Protein AF-A0A5J9UHU0-F1 (afdb_monomer_lite)

Structure (mmCIF, N/CA/C/O backbone):
data_AF-A0A5J9UHU0-F1
#
_entry.id   AF-A0A5J9UHU0-F1
#
loop_
_atom_site.group_PDB
_atom_site.id
_atom_site.type_symbol
_atom_site.label_atom_id
_atom_site.label_alt_id
_atom_site.label_comp_id
_atom_site.label_asym_id
_atom_site.label_entity_id
_atom_site.label_seq_id
_atom_site.pdbx_PDB_ins_code
_atom_site.Cartn_x
_atom_site.Cartn_y
_atom_site.Cartn_z
_atom_site.occupancy
_atom_site.B_iso_or_equiv
_atom_site.auth_seq_id
_atom_site.auth_comp_id
_atom_site.auth_asym_id
_atom_site.auth_atom_id
_atom_site.pdbx_PDB_model_num
ATOM 1 N N . MET A 1 1 ? -34.936 -6.649 10.199 1.00 36.16 1 MET A N 1
ATOM 2 C CA . MET A 1 1 ? -35.258 -6.139 8.852 1.00 36.16 1 MET A CA 1
ATOM 3 C C . MET A 1 1 ? -34.000 -5.442 8.374 1.00 36.16 1 MET A C 1
ATOM 5 O O . MET A 1 1 ? -33.622 -4.446 8.981 1.00 36.16 1 MET A O 1
ATOM 9 N N . ASP A 1 2 ? -33.275 -6.060 7.442 1.00 46.66 2 ASP A N 1
ATOM 10 C CA . ASP A 1 2 ? -31.990 -5.545 6.959 1.00 46.66 2 ASP A CA 1
ATOM 11 C C . ASP A 1 2 ? -32.223 -4.300 6.104 1.00 46.66 2 ASP A C 1
ATOM 13 O O . ASP A 1 2 ? -33.108 -4.286 5.248 1.00 46.66 2 ASP A O 1
ATOM 17 N N . VAL A 1 3 ? -31.454 -3.244 6.364 1.00 47.78 3 VAL A N 1
ATOM 18 C CA . VAL A 1 3 ? -31.516 -1.994 5.601 1.00 47.78 3 VAL A CA 1
ATOM 19 C C . VAL A 1 3 ? -30.226 -1.886 4.799 1.00 47.78 3 VAL A C 1
ATOM 21 O O . VAL A 1 3 ? -29.141 -1.933 5.379 1.00 47.78 3 VAL A O 1
ATOM 24 N N . ALA A 1 4 ? -30.348 -1.775 3.478 1.00 44.06 4 ALA A N 1
ATOM 25 C CA . ALA A 1 4 ? -29.234 -1.498 2.578 1.00 44.06 4 ALA A CA 1
ATOM 26 C C . ALA A 1 4 ? -29.151 0.015 2.329 1.00 44.06 4 ALA A C 1
ATOM 28 O O . ALA A 1 4 ? -30.171 0.639 2.026 1.00 44.06 4 ALA A O 1
ATOM 29 N N . ASP A 1 5 ? -27.965 0.608 2.469 1.00 47.25 5 ASP A N 1
ATOM 30 C CA . ASP A 1 5 ? -27.728 1.996 2.063 1.00 47.25 5 ASP A CA 1
ATOM 31 C C . ASP A 1 5 ? -27.323 2.111 0.580 1.00 47.25 5 ASP A C 1
ATOM 33 O O . ASP A 1 5 ? -26.996 1.125 -0.085 1.00 47.25 5 ASP A O 1
ATOM 37 N N . ALA A 1 6 ? -27.340 3.341 0.053 1.00 34.88 6 ALA A N 1
ATOM 38 C CA . ALA A 1 6 ? -27.000 3.648 -1.340 1.00 34.88 6 ALA A CA 1
ATOM 39 C C . ALA A 1 6 ? -25.533 3.338 -1.719 1.00 34.88 6 ALA A C 1
ATOM 41 O O . ALA A 1 6 ? -25.185 3.401 -2.895 1.00 34.88 6 ALA A O 1
ATOM 42 N N . ALA A 1 7 ? -24.684 2.995 -0.747 1.00 38.84 7 ALA A N 1
ATOM 43 C CA . ALA A 1 7 ? -23.297 2.587 -0.933 1.00 38.84 7 ALA A CA 1
ATOM 44 C C . ALA A 1 7 ? -23.096 1.059 -0.796 1.00 38.84 7 ALA A C 1
ATOM 46 O O . ALA A 1 7 ? -21.956 0.595 -0.815 1.00 38.84 7 ALA A O 1
ATOM 47 N N . GLY A 1 8 ? -24.176 0.271 -0.689 1.00 33.47 8 GLY A N 1
ATOM 48 C CA . GLY A 1 8 ? -24.116 -1.194 -0.623 1.00 33.47 8 GLY A CA 1
ATOM 49 C C . GLY A 1 8 ? -23.779 -1.745 0.764 1.00 33.47 8 GLY A C 1
ATOM 50 O O . GLY A 1 8 ? -23.355 -2.893 0.893 1.00 33.47 8 GLY A O 1
ATOM 51 N N . TRP A 1 9 ? -23.947 -0.961 1.828 1.00 39.03 9 TRP A N 1
ATOM 52 C CA . TRP A 1 9 ? -23.742 -1.449 3.190 1.00 39.03 9 TRP A CA 1
ATOM 53 C C . TRP A 1 9 ? -25.057 -1.975 3.758 1.00 39.03 9 TRP A C 1
ATOM 55 O O . TRP A 1 9 ? -26.045 -1.247 3.829 1.00 39.03 9 TRP A O 1
ATOM 65 N N . ALA A 1 10 ? -25.063 -3.236 4.195 1.00 43.66 10 ALA A N 1
ATOM 66 C CA . ALA A 1 10 ? -26.172 -3.811 4.950 1.00 43.66 10 ALA A CA 1
ATOM 67 C C . ALA A 1 10 ? -25.794 -3.914 6.428 1.00 43.66 10 ALA A C 1
ATOM 69 O O . ALA A 1 10 ? -24.726 -4.434 6.763 1.00 43.66 10 ALA A O 1
ATOM 70 N N . TYR A 1 11 ? -26.681 -3.454 7.307 1.00 48.47 11 TYR A N 1
ATOM 71 C CA . TYR A 1 11 ? -26.534 -3.601 8.752 1.00 48.47 11 TYR A CA 1
ATOM 72 C C . TYR A 1 11 ? -27.828 -4.127 9.380 1.00 48.47 11 TYR A C 1
ATOM 74 O O . TYR A 1 11 ? -28.934 -3.727 9.015 1.00 48.47 11 TYR A O 1
ATOM 82 N N . ASN A 1 12 ? -27.681 -5.018 10.365 1.00 46.38 12 ASN A N 1
ATOM 83 C CA . ASN A 1 12 ? -28.803 -5.530 11.144 1.00 46.38 12 ASN A CA 1
ATOM 84 C C . ASN A 1 12 ? -29.107 -4.570 12.308 1.00 46.38 12 ASN A C 1
ATOM 86 O O . ASN A 1 12 ? -28.296 -4.400 13.218 1.00 46.38 12 ASN A O 1
ATOM 90 N N . THR A 1 13 ? -30.292 -3.962 12.287 1.00 47.19 13 THR A N 1
ATOM 91 C CA . THR A 1 13 ? -30.759 -2.975 13.275 1.00 47.19 13 THR A CA 1
ATOM 92 C C . THR A 1 13 ? -31.157 -3.568 14.630 1.00 47.19 13 THR A C 1
ATOM 94 O O . THR A 1 13 ? -31.358 -2.815 15.577 1.00 47.19 13 THR A O 1
ATOM 97 N N . THR A 1 14 ? -31.261 -4.896 14.746 1.00 42.50 14 THR A N 1
ATOM 98 C CA . THR A 1 14 ? -31.718 -5.581 15.974 1.00 42.50 14 THR A CA 1
ATOM 99 C C . THR A 1 14 ? -30.592 -6.102 16.870 1.00 42.50 14 THR A C 1
ATOM 101 O O . THR A 1 14 ? -30.856 -6.554 17.981 1.00 42.50 14 THR A O 1
ATOM 104 N N . SER A 1 15 ? -29.332 -6.007 16.434 1.00 44.00 15 SER A N 1
ATOM 105 C CA . SER A 1 15 ? -28.165 -6.384 17.239 1.00 44.00 15 SER A CA 1
ATOM 106 C C . SER A 1 15 ? -27.552 -5.150 17.923 1.00 44.00 15 SER A C 1
ATOM 108 O O . SER A 1 15 ? -27.355 -4.132 17.258 1.00 44.00 15 SER A O 1
ATOM 110 N N . PRO A 1 16 ? -27.148 -5.222 19.211 1.00 47.22 16 PRO A N 1
ATOM 111 C CA . PRO A 1 16 ? -26.381 -4.156 19.872 1.00 47.22 16 PRO A CA 1
ATOM 112 C C . PRO A 1 16 ? -24.992 -3.929 19.242 1.00 47.22 16 PRO A C 1
ATOM 114 O O . PRO A 1 16 ? -24.303 -2.969 19.579 1.00 47.22 16 PRO A O 1
ATOM 117 N N . SER A 1 17 ? -24.576 -4.807 18.326 1.00 47.94 17 SER A N 1
ATOM 118 C CA . SER A 1 17 ? -23.390 -4.660 17.485 1.00 47.94 17 SER A CA 1
ATOM 119 C C . SER A 1 17 ? -23.820 -4.505 16.029 1.00 47.94 17 SER A C 1
ATOM 121 O O . SER A 1 17 ? -24.510 -5.365 15.477 1.00 47.94 17 SER A O 1
ATOM 123 N N . LYS A 1 18 ? -23.412 -3.399 15.400 1.00 53.09 18 LYS A N 1
ATOM 124 C CA . LYS A 1 18 ? -23.646 -3.193 13.972 1.00 53.09 18 LYS A CA 1
ATOM 125 C C . LYS A 1 18 ? -22.651 -4.067 13.214 1.00 53.09 18 LYS A C 1
ATOM 127 O O . LYS A 1 18 ? -21.436 -3.898 13.331 1.00 53.09 18 LYS A O 1
ATOM 132 N N . ILE A 1 19 ? -23.178 -5.040 12.481 1.00 52.12 19 ILE A N 1
ATOM 133 C CA . ILE A 1 19 ? -22.389 -5.841 11.547 1.00 52.12 19 ILE A CA 1
ATOM 134 C C . ILE A 1 19 ? -22.236 -4.995 10.296 1.00 52.12 19 ILE A C 1
ATOM 136 O O . ILE A 1 19 ? -23.234 -4.689 9.647 1.00 52.12 19 ILE A O 1
ATOM 140 N N . PHE A 1 20 ? -21.007 -4.608 9.981 1.00 51.12 20 PHE A N 1
ATOM 141 C CA . PHE A 1 20 ? -20.708 -3.951 8.722 1.00 51.12 20 PHE A CA 1
ATOM 142 C C . PHE A 1 20 ? -20.147 -5.009 7.786 1.00 51.12 20 PHE A C 1
ATOM 144 O O . PHE A 1 20 ? -18.983 -5.405 7.867 1.00 51.12 20 PHE A O 1
ATOM 151 N N . ARG A 1 21 ? -21.021 -5.513 6.917 1.00 46.94 21 ARG A N 1
ATOM 152 C CA . ARG A 1 21 ? -20.613 -6.329 5.781 1.00 46.94 21 ARG A CA 1
ATOM 153 C C . ARG A 1 21 ? -20.534 -5.395 4.586 1.00 46.94 21 ARG A C 1
ATOM 155 O O . ARG A 1 21 ? -21.559 -4.880 4.143 1.00 46.94 21 ARG A O 1
ATOM 162 N N . TRP A 1 22 ? -19.324 -5.181 4.083 1.00 43.56 22 TRP A N 1
ATOM 163 C CA . TRP A 1 22 ? -19.144 -4.579 2.771 1.00 43.56 22 TRP A CA 1
ATOM 164 C C . TRP A 1 22 ? -19.786 -5.525 1.751 1.00 43.56 22 TRP A C 1
ATOM 166 O O . TRP A 1 22 ? -19.244 -6.594 1.475 1.00 43.56 22 TRP A O 1
ATOM 176 N N . GLN A 1 23 ? -20.975 -5.181 1.244 1.00 40.91 23 GLN A N 1
ATOM 177 C CA . GLN A 1 23 ? -21.528 -5.823 0.053 1.00 40.91 23 GLN A CA 1
ATOM 178 C C . GLN A 1 23 ? -21.043 -5.037 -1.162 1.00 40.91 23 GLN A C 1
ATOM 180 O O . GLN A 1 23 ? -21.819 -4.454 -1.915 1.00 40.91 23 GLN A O 1
ATOM 185 N N . GLY A 1 24 ? -19.724 -4.974 -1.340 1.00 39.41 24 GLY A N 1
ATOM 186 C CA . GLY A 1 24 ? -19.192 -4.613 -2.641 1.00 39.41 24 GLY A CA 1
ATOM 187 C C . GLY A 1 24 ? -19.755 -5.589 -3.652 1.00 39.41 24 GLY A C 1
ATOM 188 O O . GLY A 1 24 ? -19.708 -6.799 -3.414 1.00 39.41 24 GLY A O 1
ATOM 189 N N . GLY A 1 25 ? -20.371 -5.032 -4.699 1.00 38.12 25 GLY A N 1
ATOM 190 C CA . GLY A 1 25 ? -21.134 -5.757 -5.703 1.00 38.12 25 GLY A CA 1
ATOM 191 C C . GLY A 1 25 ? -20.456 -7.059 -6.083 1.00 38.12 25 GLY A C 1
ATOM 192 O O . GLY A 1 25 ? -19.227 -7.098 -6.155 1.00 38.12 25 GLY A O 1
ATOM 193 N N . ALA A 1 26 ? -21.286 -8.097 -6.262 1.00 34.91 26 ALA A N 1
ATOM 194 C CA . ALA A 1 26 ? -20.903 -9.420 -6.734 1.00 34.91 26 ALA A CA 1
ATOM 195 C C . ALA A 1 26 ? -19.581 -9.328 -7.482 1.00 34.91 26 ALA A C 1
ATOM 197 O O . ALA A 1 26 ? -19.533 -8.622 -8.492 1.00 34.91 26 ALA A O 1
ATOM 198 N N . ALA A 1 27 ? -18.529 -9.959 -6.942 1.00 41.88 27 ALA A N 1
ATOM 199 C CA . ALA A 1 27 ? -17.289 -10.144 -7.673 1.00 41.88 27 ALA A CA 1
ATOM 200 C C . ALA A 1 27 ? -17.712 -10.544 -9.082 1.00 41.88 27 ALA A C 1
ATOM 202 O O . ALA A 1 27 ? -18.318 -11.608 -9.254 1.00 41.88 27 ALA A O 1
ATOM 203 N N . ALA A 1 28 ? -17.553 -9.621 -10.039 1.00 36.81 28 ALA A N 1
ATOM 204 C CA . ALA A 1 28 ? -17.949 -9.883 -11.406 1.00 36.81 28 ALA A CA 1
ATOM 205 C C . ALA A 1 28 ? -17.273 -11.212 -11.746 1.00 36.81 28 ALA A C 1
ATOM 207 O O . ALA A 1 28 ? -16.095 -11.365 -11.393 1.00 36.81 28 ALA A O 1
ATOM 208 N N . PRO A 1 29 ? -18.021 -12.200 -12.278 1.00 35.81 29 PRO A N 1
ATOM 209 C CA . PRO A 1 29 ? -17.492 -13.539 -12.491 1.00 35.81 29 PRO A CA 1
ATOM 210 C C . PRO A 1 29 ? -16.150 -13.370 -13.173 1.00 35.81 29 PRO A C 1
ATOM 212 O O . PRO A 1 29 ? -16.104 -12.669 -14.182 1.00 35.81 29 PRO A O 1
ATOM 215 N N . ALA A 1 30 ? -15.096 -13.887 -12.533 1.00 38.81 30 ALA A N 1
ATOM 216 C CA . ALA A 1 30 ? -13.708 -13.627 -12.874 1.00 38.81 30 ALA A CA 1
ATOM 217 C C . ALA A 1 30 ? -13.527 -13.675 -14.395 1.00 38.81 30 ALA A C 1
ATOM 219 O O . ALA A 1 30 ? -13.399 -14.743 -14.992 1.00 38.81 30 ALA A O 1
ATOM 220 N N . GLY A 1 31 ? -13.583 -12.498 -15.018 1.00 38.19 31 GLY A N 1
ATOM 221 C CA . GLY A 1 31 ? -13.172 -12.323 -16.392 1.00 38.19 31 GLY A CA 1
ATOM 222 C C . GLY A 1 31 ? -11.672 -12.583 -16.420 1.00 38.19 31 GLY A C 1
ATOM 223 O O . GLY A 1 31 ? -10.981 -12.292 -15.434 1.00 38.19 31 GLY A O 1
ATOM 224 N N . PRO A 1 32 ? -11.145 -13.159 -17.504 1.00 36.22 32 PRO A N 1
ATOM 225 C CA . PRO A 1 32 ? -9.726 -13.417 -17.582 1.00 36.22 32 PRO A CA 1
ATOM 226 C C . PRO A 1 32 ? -9.024 -12.052 -17.533 1.00 36.22 32 PRO A C 1
ATOM 228 O O . PRO A 1 32 ? -9.251 -11.201 -18.388 1.00 36.22 32 PRO A O 1
ATOM 231 N N . HIS A 1 33 ? -8.186 -11.854 -16.514 1.00 40.28 33 HIS A N 1
ATOM 232 C CA . HIS A 1 33 ? -7.266 -10.720 -16.365 1.00 40.28 33 HIS A CA 1
ATOM 233 C C . HIS A 1 33 ? -7.864 -9.407 -15.826 1.00 40.28 33 HIS A C 1
ATOM 235 O O . HIS A 1 33 ? -7.792 -8.362 -16.470 1.00 40.28 33 HIS A O 1
ATOM 241 N N . VAL A 1 34 ? -8.321 -9.402 -14.567 1.00 39.88 34 VAL A N 1
ATOM 242 C CA . VAL A 1 34 ? -8.151 -8.182 -13.759 1.00 39.88 34 VAL A CA 1
ATOM 243 C C . VAL A 1 34 ? -6.662 -8.091 -13.445 1.00 39.88 34 VAL A C 1
ATOM 245 O O . VAL A 1 34 ? -6.143 -8.826 -12.606 1.00 39.88 34 VAL A O 1
ATOM 248 N N . ALA A 1 35 ? -5.946 -7.291 -14.234 1.00 41.81 35 ALA A N 1
ATOM 249 C CA . ALA A 1 35 ? -4.523 -7.087 -14.034 1.00 41.81 35 ALA A CA 1
ATOM 250 C C . ALA A 1 35 ? -4.297 -6.530 -12.616 1.00 41.81 35 ALA A C 1
ATOM 252 O O . ALA A 1 35 ? -5.064 -5.660 -12.186 1.00 41.81 35 ALA A O 1
ATOM 253 N N . PRO A 1 36 ? -3.267 -7.001 -11.889 1.00 48.12 36 PRO A N 1
ATOM 254 C CA . PRO A 1 36 ? -2.849 -6.358 -10.651 1.00 48.12 36 PRO A CA 1
ATOM 255 C C . PRO A 1 36 ? -2.623 -4.852 -10.884 1.00 48.12 36 PRO A C 1
ATOM 257 O O . PRO A 1 36 ? -2.483 -4.431 -12.036 1.00 48.12 36 PRO A O 1
ATOM 260 N N . PRO A 1 37 ? -2.554 -4.021 -9.830 1.00 53.84 37 PRO A N 1
ATOM 261 C CA . PRO A 1 37 ? -2.217 -2.603 -9.942 1.00 53.84 37 PRO A CA 1
ATOM 262 C C . PRO A 1 37 ? -0.754 -2.438 -10.370 1.00 53.84 37 PRO A C 1
ATOM 264 O O . PRO A 1 37 ? 0.115 -2.060 -9.595 1.00 53.84 37 PRO A O 1
ATOM 267 N N . VAL A 1 38 ? -0.461 -2.777 -11.615 1.00 61.44 38 VAL A N 1
ATOM 268 C CA . VAL A 1 38 ? 0.832 -2.633 -12.255 1.00 61.44 38 VAL A CA 1
ATOM 269 C C . VAL A 1 38 ? 0.599 -1.739 -13.443 1.00 61.44 38 VAL A C 1
ATOM 271 O O . VAL A 1 38 ? -0.092 -2.100 -14.391 1.00 61.44 38 VAL A O 1
ATOM 274 N N . VAL A 1 39 ? 1.130 -0.524 -13.345 1.00 70.88 39 VAL A N 1
ATOM 275 C CA . VAL A 1 39 ? 1.091 0.428 -14.447 1.00 70.88 39 VAL A CA 1
ATOM 276 C C . VAL A 1 39 ? 1.958 -0.167 -15.558 1.00 70.88 39 VAL A C 1
ATOM 278 O O . VAL A 1 39 ? 3.163 -0.333 -15.350 1.00 70.88 39 VAL A O 1
ATOM 281 N N . PRO A 1 40 ? 1.378 -0.552 -16.709 1.00 84.38 40 PRO A N 1
ATOM 282 C CA . PRO A 1 40 ? 2.179 -1.028 -17.818 1.00 84.38 40 PRO A CA 1
ATOM 283 C C . PRO A 1 40 ? 3.078 0.105 -18.303 1.00 84.38 40 PRO A C 1
ATOM 285 O O . PRO A 1 40 ? 2.626 1.232 -18.512 1.00 84.38 40 PRO A O 1
ATOM 288 N N . HIS A 1 41 ? 4.347 -0.209 -18.523 1.00 87.06 41 HIS A N 1
ATOM 289 C CA . HIS A 1 41 ? 5.288 0.693 -19.173 1.00 87.06 41 HIS A CA 1
ATOM 290 C C . HIS A 1 41 ? 5.509 0.251 -20.616 1.00 87.06 41 HIS A C 1
ATOM 292 O O . HIS A 1 41 ? 5.485 -0.939 -20.915 1.00 87.06 41 HIS A O 1
ATOM 298 N N . ILE A 1 42 ? 5.757 1.201 -21.516 1.00 91.88 42 ILE A N 1
ATOM 299 C CA . ILE A 1 42 ? 6.185 0.908 -22.886 1.00 91.88 42 ILE A CA 1
ATOM 300 C C . ILE A 1 42 ? 7.660 1.284 -23.002 1.00 91.88 42 ILE A C 1
ATOM 302 O O . ILE A 1 42 ? 8.044 2.406 -22.673 1.00 91.88 42 ILE A O 1
ATOM 306 N N . ALA A 1 43 ? 8.489 0.354 -23.472 1.00 94.25 43 ALA A N 1
ATOM 307 C CA . ALA A 1 43 ? 9.908 0.598 -23.691 1.00 94.25 43 ALA A CA 1
ATOM 308 C C . ALA A 1 43 ? 10.111 1.615 -24.832 1.00 94.25 43 ALA A C 1
ATOM 310 O O . ALA A 1 43 ? 9.862 1.308 -25.999 1.00 94.25 43 ALA A O 1
ATOM 311 N N . GLY A 1 44 ? 10.561 2.833 -24.509 1.00 93.62 44 GLY A N 1
ATOM 312 C CA . GLY A 1 44 ? 10.826 3.882 -25.507 1.00 93.62 44 GLY A CA 1
ATOM 313 C C . GLY A 1 44 ? 12.005 3.561 -26.435 1.00 93.62 44 GLY A C 1
ATOM 314 O O . GLY A 1 44 ? 12.022 3.966 -27.600 1.00 93.62 44 GLY A O 1
ATOM 315 N N . GLU A 1 45 ? 12.950 2.767 -25.943 1.00 95.31 45 GLU A N 1
ATOM 316 C CA . GLU A 1 45 ? 14.099 2.240 -26.670 1.00 95.31 45 GLU A CA 1
ATOM 317 C C . GLU A 1 45 ? 14.451 0.837 -26.167 1.00 95.31 45 GLU A C 1
ATOM 319 O O . GLU A 1 45 ? 13.920 0.385 -25.150 1.00 95.31 45 GLU A O 1
ATOM 324 N N . ALA A 1 46 ? 15.315 0.132 -26.899 1.00 95.69 46 ALA A N 1
ATOM 325 C CA . ALA A 1 46 ? 15.789 -1.168 -26.453 1.00 95.69 46 ALA A CA 1
ATOM 326 C C . ALA A 1 46 ? 16.780 -0.983 -25.296 1.00 95.69 46 ALA A C 1
ATOM 328 O O . ALA A 1 46 ? 17.759 -0.254 -25.440 1.00 95.69 46 ALA A O 1
ATOM 329 N N . PHE A 1 47 ? 16.550 -1.658 -24.172 1.00 95.25 47 PHE A N 1
ATOM 330 C CA . PHE A 1 47 ? 17.424 -1.573 -23.003 1.00 95.25 47 PHE A CA 1
ATOM 331 C C . PHE A 1 47 ? 17.713 -2.959 -22.430 1.00 95.25 47 PHE A C 1
ATOM 333 O O . PHE A 1 47 ? 16.876 -3.864 -22.459 1.00 95.25 47 PHE A O 1
ATOM 340 N N . ARG A 1 48 ? 18.928 -3.138 -21.911 1.00 96.12 48 ARG A N 1
ATOM 341 C CA . ARG A 1 48 ? 19.360 -4.398 -21.301 1.00 96.12 48 ARG A CA 1
ATOM 342 C C . ARG A 1 48 ? 18.817 -4.478 -19.874 1.00 96.12 48 ARG A C 1
ATOM 344 O O . ARG A 1 48 ? 19.177 -3.646 -19.047 1.00 96.12 48 ARG A O 1
ATOM 351 N N . LEU A 1 49 ? 17.945 -5.451 -19.602 1.00 93.00 49 LEU A N 1
ATOM 352 C CA . LEU A 1 49 ? 17.333 -5.644 -18.281 1.00 93.00 49 LEU A CA 1
ATOM 353 C C . LEU A 1 49 ? 18.172 -6.581 -17.405 1.00 93.00 49 LEU A C 1
ATOM 355 O O . LEU A 1 49 ? 18.342 -6.324 -16.219 1.00 93.00 49 LEU A O 1
ATOM 359 N N . THR A 1 50 ? 18.708 -7.652 -17.992 1.00 93.69 50 THR A N 1
ATOM 360 C CA . THR A 1 50 ? 19.629 -8.589 -17.329 1.00 93.69 50 THR A CA 1
ATOM 361 C C . THR A 1 50 ? 20.844 -8.847 -18.214 1.00 93.69 50 THR A C 1
ATOM 363 O O . THR A 1 50 ? 20.902 -8.413 -19.366 1.00 93.69 50 THR A O 1
ATOM 366 N N . GLU A 1 51 ? 21.830 -9.592 -17.717 1.00 94.94 51 GLU A N 1
ATOM 367 C CA . GLU A 1 51 ? 23.000 -9.946 -18.525 1.00 94.94 51 GLU A CA 1
ATOM 368 C C . GLU A 1 51 ? 22.629 -10.732 -19.798 1.00 94.94 51 GLU A C 1
ATOM 370 O O . GLU A 1 51 ? 23.315 -10.614 -20.808 1.00 94.94 51 GLU A O 1
ATOM 375 N N . TRP A 1 52 ? 21.520 -11.465 -19.809 1.00 96.44 52 TRP A N 1
ATOM 376 C CA . TRP A 1 52 ? 21.103 -12.304 -20.939 1.00 96.44 52 TRP A CA 1
ATOM 377 C C . TRP A 1 52 ? 19.852 -11.804 -21.668 1.00 96.44 52 TRP A C 1
ATOM 379 O O . TRP A 1 52 ? 19.493 -12.373 -22.696 1.00 96.44 52 TRP A O 1
ATOM 389 N N . TYR A 1 53 ? 19.174 -10.766 -21.168 1.00 96.00 53 TYR A N 1
ATOM 390 C CA . TYR A 1 53 ? 17.908 -10.314 -21.739 1.00 96.00 53 TYR A CA 1
ATOM 391 C C . TYR A 1 53 ? 17.855 -8.802 -21.968 1.00 96.00 53 TYR A C 1
ATOM 393 O O . TYR A 1 53 ? 18.070 -7.992 -21.060 1.00 96.00 53 TYR A O 1
ATOM 401 N N . THR A 1 54 ? 17.492 -8.438 -23.197 1.00 97.06 54 THR A N 1
ATOM 402 C CA . THR A 1 54 ? 17.258 -7.063 -23.638 1.00 97.06 54 THR A CA 1
ATOM 403 C C . THR A 1 54 ? 15.789 -6.904 -23.983 1.00 97.06 54 THR A C 1
ATOM 405 O O . THR A 1 54 ? 15.253 -7.642 -24.808 1.00 97.06 54 THR A O 1
ATOM 408 N N . VAL A 1 55 ? 15.144 -5.920 -23.365 1.00 96.75 55 VAL A N 1
ATOM 409 C CA . VAL A 1 55 ? 13.765 -5.553 -23.673 1.00 96.75 55 VAL A CA 1
ATOM 410 C C . VAL A 1 55 ? 13.771 -4.771 -24.988 1.00 96.75 55 VAL A C 1
ATOM 412 O O . VAL A 1 55 ? 14.477 -3.763 -25.076 1.00 96.75 55 VAL A O 1
ATOM 415 N N . PRO A 1 56 ? 13.030 -5.203 -26.022 1.00 97.31 56 PRO A N 1
ATOM 416 C CA . PRO A 1 56 ? 12.999 -4.492 -27.291 1.00 97.31 56 PRO A CA 1
ATOM 417 C C . PRO A 1 56 ? 12.171 -3.206 -27.191 1.00 97.31 56 PRO A C 1
ATOM 419 O O . PRO A 1 56 ? 11.230 -3.102 -26.401 1.00 97.31 56 PRO A O 1
ATOM 422 N N . LYS A 1 57 ? 12.491 -2.227 -28.045 1.00 96.94 57 LYS A N 1
ATOM 423 C CA . LYS A 1 57 ? 11.691 -1.005 -28.197 1.00 96.94 57 LYS A CA 1
ATOM 424 C C . LYS A 1 57 ? 10.238 -1.359 -28.531 1.00 96.94 57 LYS A C 1
ATOM 426 O O . LYS A 1 57 ? 9.984 -2.202 -29.385 1.00 96.94 57 LYS A O 1
ATOM 431 N N . GLY A 1 58 ? 9.297 -0.680 -27.887 1.00 94.31 58 GLY A N 1
ATOM 432 C CA . GLY A 1 58 ? 7.861 -0.886 -28.063 1.00 94.31 58 GLY A CA 1
ATOM 433 C C . GLY A 1 58 ? 7.279 -2.037 -27.240 1.00 94.31 58 GLY A C 1
ATOM 434 O O . GLY A 1 58 ? 6.063 -2.200 -27.237 1.00 94.31 58 GLY A O 1
ATOM 435 N N . ALA A 1 59 ? 8.096 -2.810 -26.515 1.00 95.25 59 ALA A N 1
ATOM 436 C CA . ALA A 1 59 ? 7.586 -3.839 -25.616 1.00 95.25 59 ALA A CA 1
ATOM 437 C C . ALA A 1 59 ? 6.790 -3.229 -24.457 1.00 95.25 59 ALA A C 1
ATOM 439 O O . ALA A 1 59 ? 7.220 -2.247 -23.844 1.00 95.25 59 ALA A O 1
ATOM 440 N N . THR A 1 60 ? 5.660 -3.853 -24.121 1.00 92.56 60 THR A N 1
ATOM 441 C CA . THR A 1 60 ? 4.928 -3.568 -22.884 1.00 92.56 60 THR A CA 1
ATOM 442 C C . THR A 1 60 ? 5.538 -4.363 -21.734 1.00 92.56 60 THR A C 1
ATOM 444 O O . THR A 1 60 ? 5.650 -5.585 -21.800 1.00 92.56 60 THR A O 1
ATOM 447 N N . VAL A 1 61 ? 5.924 -3.664 -20.673 1.00 89.50 61 VAL A N 1
ATOM 448 C CA . VAL A 1 61 ? 6.556 -4.221 -19.479 1.00 89.50 61 VAL A CA 1
ATOM 449 C C . VAL A 1 61 ? 5.604 -4.073 -18.300 1.00 89.50 61 VAL A C 1
ATOM 451 O O . VAL A 1 61 ? 5.168 -2.967 -17.981 1.00 89.50 61 VAL A O 1
ATOM 454 N N . PHE A 1 62 ? 5.322 -5.191 -17.635 1.00 87.38 62 PHE A N 1
ATOM 455 C CA . PHE A 1 62 ? 4.538 -5.250 -16.403 1.00 87.38 62 PHE A CA 1
ATOM 456 C C . PHE A 1 62 ? 5.475 -5.590 -15.235 1.00 87.38 62 PHE A C 1
ATOM 458 O O . PHE A 1 62 ? 5.788 -6.765 -15.033 1.00 87.38 62 PHE A O 1
ATOM 465 N N . PRO A 1 63 ? 5.987 -4.595 -14.489 1.00 83.38 63 PRO A N 1
ATOM 466 C CA . PRO A 1 63 ? 6.833 -4.869 -13.332 1.00 83.38 63 PRO A CA 1
ATOM 467 C C . PRO A 1 63 ? 5.989 -5.449 -12.194 1.00 83.38 63 PRO A C 1
ATOM 469 O O . PRO A 1 63 ? 4.954 -4.886 -11.861 1.00 83.38 63 PRO A O 1
ATOM 472 N N . SER A 1 64 ? 6.421 -6.542 -11.560 1.00 83.31 64 SER A N 1
ATOM 473 C CA . SER A 1 64 ? 5.703 -7.100 -10.403 1.00 83.31 64 SER A CA 1
ATOM 474 C C . SER A 1 64 ? 5.946 -6.258 -9.147 1.00 83.31 64 SER A C 1
ATOM 476 O O . SER A 1 64 ? 6.914 -6.476 -8.424 1.00 83.31 64 SER A O 1
ATOM 478 N N . LEU A 1 65 ? 5.067 -5.289 -8.865 1.00 82.62 65 LEU A N 1
ATOM 479 C CA . LEU A 1 65 ? 5.203 -4.441 -7.672 1.00 82.62 65 LEU A CA 1
ATOM 480 C C . LEU A 1 65 ? 5.044 -5.222 -6.364 1.00 82.62 65 LEU A C 1
ATOM 482 O O . LEU A 1 65 ? 5.692 -4.874 -5.381 1.00 82.62 65 LEU A O 1
ATOM 486 N N . TYR A 1 66 ? 4.202 -6.261 -6.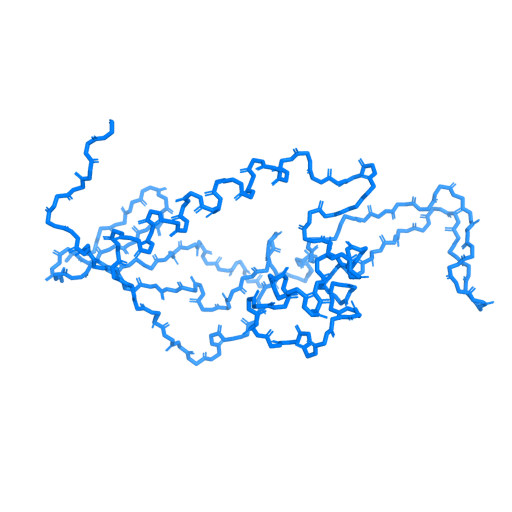352 1.00 82.25 66 TYR A N 1
ATOM 487 C CA . TYR A 1 66 ? 3.983 -7.095 -5.170 1.00 82.25 66 TYR A CA 1
ATOM 488 C C . TYR A 1 66 ? 5.279 -7.808 -4.785 1.00 82.25 66 TYR A C 1
ATOM 490 O O . TYR A 1 66 ? 5.859 -7.474 -3.761 1.00 82.25 66 TYR A O 1
ATOM 498 N N . GLU A 1 67 ? 5.802 -8.671 -5.657 1.00 84.31 67 GLU A N 1
ATOM 499 C CA . GLU A 1 67 ? 7.028 -9.442 -5.400 1.00 84.31 67 GLU A CA 1
ATOM 500 C C . GLU A 1 67 ? 8.237 -8.544 -5.127 1.00 84.31 67 GLU A C 1
ATOM 502 O O . GLU A 1 67 ? 9.011 -8.784 -4.202 1.00 84.31 67 GLU A O 1
ATOM 507 N N . SER A 1 68 ? 8.392 -7.460 -5.896 1.00 86.38 68 SER A N 1
ATOM 508 C CA . SER A 1 68 ? 9.475 -6.501 -5.671 1.00 86.38 68 SER A CA 1
ATOM 509 C C . SER A 1 68 ? 9.387 -5.809 -4.310 1.00 86.38 68 SER A C 1
ATOM 511 O O . SER A 1 68 ? 10.422 -5.399 -3.789 1.00 86.38 68 SER A O 1
ATOM 513 N N . SER A 1 69 ? 8.194 -5.716 -3.710 1.00 87.19 69 SER A N 1
ATOM 514 C CA . SER A 1 69 ? 8.026 -5.111 -2.386 1.00 87.19 69 SER A CA 1
ATOM 515 C C . SER A 1 69 ? 8.497 -5.992 -1.232 1.00 87.19 69 SER A C 1
ATOM 517 O O . SER A 1 69 ? 8.780 -5.463 -0.165 1.00 87.19 69 SER A O 1
ATOM 519 N N . PHE A 1 70 ? 8.621 -7.307 -1.424 1.00 87.38 70 PHE A N 1
ATOM 520 C CA . PHE A 1 70 ? 9.101 -8.227 -0.381 1.00 87.38 70 PHE A CA 1
ATOM 521 C C . PHE A 1 70 ? 10.624 -8.398 -0.393 1.00 87.38 70 PHE A C 1
ATOM 523 O O . PHE A 1 70 ? 11.200 -8.966 0.533 1.00 87.38 70 PHE A O 1
ATOM 530 N N . GLN A 1 71 ? 11.309 -7.893 -1.420 1.00 88.19 71 GLN A N 1
ATOM 531 C CA . GLN A 1 71 ? 12.756 -8.047 -1.531 1.00 88.19 71 GLN A CA 1
ATOM 532 C C . GLN A 1 71 ? 13.480 -7.230 -0.453 1.00 88.19 71 GLN A C 1
ATOM 534 O O . GLN A 1 71 ? 13.125 -6.089 -0.170 1.00 88.19 71 GLN A O 1
ATOM 539 N N . GLY A 1 72 ? 14.526 -7.801 0.145 1.00 86.75 72 GLY A N 1
ATOM 540 C CA . GLY A 1 72 ? 15.396 -7.135 1.125 1.00 86.75 72 GLY A CA 1
ATOM 541 C C . GLY A 1 72 ? 14.881 -7.097 2.570 1.00 86.75 72 GLY A C 1
ATOM 542 O O . GLY A 1 72 ? 15.699 -6.954 3.475 1.00 86.75 72 GLY A O 1
ATOM 543 N N . PHE A 1 73 ? 13.579 -7.277 2.803 1.00 90.44 73 PHE A N 1
ATOM 544 C CA . PHE A 1 73 ? 13.005 -7.301 4.151 1.00 90.44 73 PHE A CA 1
ATOM 545 C C . PHE A 1 73 ? 13.280 -8.636 4.857 1.00 90.44 73 PHE A C 1
ATOM 547 O O . PHE A 1 73 ? 13.217 -9.704 4.246 1.00 90.44 73 PHE A O 1
ATOM 554 N N . GLN A 1 74 ? 13.563 -8.587 6.163 1.00 90.19 74 GLN A N 1
ATOM 555 C CA . GLN A 1 74 ? 13.698 -9.795 6.978 1.00 90.19 74 GLN A CA 1
ATOM 556 C C . GLN A 1 74 ? 12.314 -10.380 7.266 1.00 90.19 74 GLN A C 1
ATOM 558 O O . GLN A 1 74 ? 11.445 -9.652 7.740 1.00 90.19 74 GLN A O 1
ATOM 563 N N . ASP A 1 75 ? 12.126 -11.679 7.020 1.00 90.88 75 ASP A N 1
ATOM 564 C CA . ASP A 1 75 ? 10.835 -12.366 7.188 1.00 90.88 75 ASP A CA 1
ATOM 565 C C . ASP A 1 75 ? 9.679 -11.557 6.564 1.00 90.88 75 ASP A C 1
ATOM 567 O O . ASP A 1 75 ? 8.853 -10.963 7.267 1.00 90.88 75 ASP A O 1
ATOM 571 N N . PRO A 1 76 ? 9.704 -11.392 5.230 1.00 88.88 76 PRO A N 1
ATOM 572 C CA . PRO A 1 76 ? 8.936 -10.352 4.559 1.00 88.88 76 PRO A CA 1
ATOM 573 C C . PRO A 1 76 ? 7.428 -10.671 4.541 1.00 88.88 76 PRO A C 1
ATOM 575 O O . PRO A 1 76 ? 6.613 -9.767 4.383 1.00 88.88 76 PRO A O 1
ATOM 578 N N . GLU A 1 77 ? 7.049 -11.934 4.760 1.00 88.88 77 GLU A N 1
ATOM 579 C CA . GLU A 1 77 ? 5.655 -12.382 4.865 1.00 88.88 77 GLU A CA 1
ATOM 580 C C . GLU A 1 77 ? 5.043 -12.127 6.255 1.00 88.88 77 GLU A C 1
ATOM 582 O O . GLU A 1 77 ? 3.818 -12.095 6.398 1.00 88.88 77 GLU A O 1
ATOM 587 N N . ALA A 1 78 ? 5.866 -11.913 7.288 1.00 91.56 78 ALA A N 1
ATOM 588 C CA . ALA A 1 78 ? 5.387 -11.699 8.645 1.00 91.56 78 ALA A CA 1
ATOM 589 C C . ALA A 1 78 ? 4.913 -10.258 8.885 1.00 91.56 78 ALA A C 1
ATOM 591 O O . ALA A 1 78 ? 5.619 -9.275 8.618 1.00 91.56 78 ALA A O 1
ATOM 592 N N . PHE A 1 79 ? 3.727 -10.134 9.491 1.00 90.38 79 PHE A N 1
ATOM 593 C CA . PHE A 1 79 ? 3.230 -8.859 10.000 1.00 90.38 79 PHE A CA 1
ATOM 594 C C . PHE A 1 79 ? 4.010 -8.446 11.253 1.00 90.38 79 PHE A C 1
ATOM 596 O O . PHE A 1 79 ? 3.709 -8.871 12.366 1.00 90.38 79 PHE A O 1
ATOM 603 N N . ASP A 1 80 ? 5.005 -7.591 11.046 1.00 90.81 80 ASP A N 1
ATOM 604 C CA . ASP A 1 80 ? 5.885 -7.066 12.086 1.00 90.81 80 ASP A CA 1
ATOM 605 C C . ASP A 1 80 ? 5.989 -5.540 11.934 1.00 90.81 80 ASP A C 1
ATOM 607 O O . ASP A 1 80 ? 6.716 -5.068 11.054 1.00 90.81 80 ASP A O 1
ATOM 611 N N . PRO A 1 81 ? 5.240 -4.760 12.737 1.00 87.50 81 PRO A N 1
ATOM 612 C CA . PRO A 1 81 ? 5.304 -3.300 12.716 1.00 87.50 81 PRO A CA 1
ATOM 613 C C . PRO A 1 81 ? 6.658 -2.737 13.166 1.00 87.50 81 PRO A C 1
ATOM 615 O O . PRO A 1 81 ? 7.060 -1.675 12.687 1.00 87.50 81 PRO A O 1
ATOM 618 N N . ASP A 1 82 ? 7.376 -3.435 14.050 1.00 89.00 82 ASP A N 1
ATOM 619 C CA . ASP A 1 82 ? 8.601 -2.929 14.679 1.00 89.00 82 ASP A CA 1
ATOM 620 C C . ASP A 1 82 ? 9.782 -2.873 13.702 1.00 89.00 82 ASP A C 1
ATOM 622 O O . ASP A 1 82 ? 10.757 -2.155 13.949 1.00 89.00 82 ASP A O 1
ATOM 626 N N . ARG A 1 83 ? 9.680 -3.541 12.543 1.00 90.38 83 ARG A N 1
ATOM 627 C CA . ARG A 1 83 ? 10.703 -3.516 11.483 1.00 90.38 83 ARG A CA 1
ATOM 628 C C . ARG A 1 83 ? 11.097 -2.114 11.019 1.00 90.38 83 ARG A C 1
ATOM 630 O O . ARG A 1 83 ? 12.247 -1.886 10.643 1.00 90.38 83 ARG A O 1
ATOM 637 N N . PHE A 1 84 ? 10.155 -1.174 11.062 1.00 87.75 84 PHE A N 1
ATOM 638 C CA . PHE A 1 84 ? 10.364 0.204 10.616 1.00 87.75 84 PHE A CA 1
ATOM 639 C C . PHE A 1 84 ? 10.752 1.157 11.753 1.00 87.75 84 PHE A C 1
ATOM 641 O O . PHE A 1 84 ? 11.343 2.200 11.492 1.00 87.75 84 PHE A O 1
ATOM 648 N N . PHE A 1 85 ? 10.421 0.821 13.003 1.00 82.31 85 PHE A N 1
ATOM 649 C CA . PHE A 1 85 ? 10.572 1.729 14.147 1.00 82.31 85 PHE A CA 1
ATOM 650 C C . PHE A 1 85 ? 11.729 1.355 15.076 1.00 82.31 85 PHE A C 1
ATOM 652 O O . PHE A 1 85 ? 12.216 2.208 15.814 1.00 82.31 85 PHE A O 1
ATOM 659 N N . SER A 1 86 ? 12.204 0.108 15.028 1.00 84.50 86 SER A N 1
ATOM 660 C CA . SER A 1 86 ? 13.367 -0.327 15.797 1.00 84.50 86 SER A CA 1
ATOM 661 C C . SER A 1 86 ? 14.642 0.358 15.303 1.00 84.50 86 SER A C 1
ATOM 663 O O . SER A 1 86 ? 15.007 0.240 14.129 1.00 84.50 86 SER A O 1
ATOM 665 N N . GLU A 1 87 ? 15.360 1.026 16.214 1.00 81.75 87 GLU A N 1
ATOM 666 C CA . GLU A 1 87 ? 16.646 1.681 15.929 1.00 81.75 87 GLU A CA 1
ATOM 667 C C . GLU A 1 87 ? 17.702 0.712 15.385 1.00 81.75 87 GLU A C 1
ATOM 669 O O . GLU A 1 87 ? 18.541 1.112 14.581 1.00 81.75 87 GLU A O 1
ATOM 674 N N . ALA A 1 88 ? 17.643 -0.562 15.782 1.00 83.12 88 ALA A N 1
ATOM 675 C CA . ALA A 1 88 ? 18.599 -1.578 15.353 1.00 83.12 88 ALA A CA 1
ATOM 676 C C . ALA A 1 88 ? 18.345 -2.088 13.923 1.00 83.12 88 ALA A C 1
ATOM 678 O O . ALA A 1 88 ? 19.290 -2.500 13.254 1.00 83.12 88 ALA A O 1
ATOM 679 N N . ARG A 1 89 ? 17.086 -2.087 13.454 1.00 85.88 89 ARG A N 1
ATOM 680 C CA . ARG A 1 89 ? 16.706 -2.647 12.142 1.00 85.88 89 ARG A CA 1
ATOM 681 C C . ARG A 1 89 ? 16.578 -1.586 11.059 1.00 85.88 89 ARG A C 1
ATOM 683 O O . ARG A 1 89 ? 17.188 -1.735 10.002 1.00 85.88 89 ARG A O 1
ATOM 690 N N . ARG A 1 90 ? 15.803 -0.524 11.322 1.00 87.06 90 ARG A N 1
ATOM 691 C CA . ARG A 1 90 ? 15.581 0.613 10.405 1.00 87.06 90 ARG A CA 1
ATOM 692 C C . ARG A 1 90 ? 15.364 0.193 8.946 1.00 87.06 90 ARG A C 1
ATOM 694 O O . ARG A 1 90 ? 15.971 0.743 8.019 1.00 87.06 90 ARG A O 1
ATOM 701 N N . GLU A 1 91 ? 14.491 -0.796 8.730 1.00 90.44 91 GLU A N 1
ATOM 702 C CA . GLU A 1 91 ? 14.193 -1.304 7.382 1.00 90.44 91 GLU A CA 1
ATOM 703 C C . GLU A 1 91 ? 13.500 -0.251 6.505 1.00 90.44 91 GLU A C 1
ATOM 705 O O . GLU A 1 91 ? 13.564 -0.320 5.279 1.00 90.44 91 GLU A O 1
ATOM 710 N N . ASP A 1 92 ? 12.941 0.797 7.121 1.00 86.94 92 ASP A N 1
ATOM 711 C CA . ASP A 1 92 ? 12.449 2.006 6.452 1.00 86.94 92 ASP A CA 1
ATOM 712 C C . ASP A 1 92 ? 13.547 2.727 5.654 1.00 86.94 92 ASP A C 1
ATOM 714 O O . ASP A 1 92 ? 13.271 3.344 4.621 1.00 86.94 92 ASP A O 1
ATOM 718 N N . VAL A 1 93 ? 14.797 2.641 6.119 1.00 87.69 93 VAL A N 1
ATOM 719 C CA . VAL A 1 93 ? 15.964 3.257 5.483 1.00 87.69 93 VAL A CA 1
ATOM 720 C C . VAL A 1 93 ? 16.673 2.263 4.576 1.00 87.69 93 VAL A C 1
ATOM 722 O O . VAL A 1 93 ? 16.902 2.567 3.403 1.00 87.69 93 VAL A O 1
ATOM 725 N N . SER A 1 94 ? 17.020 1.083 5.098 1.00 88.50 94 SER A N 1
ATOM 726 C CA . SER A 1 94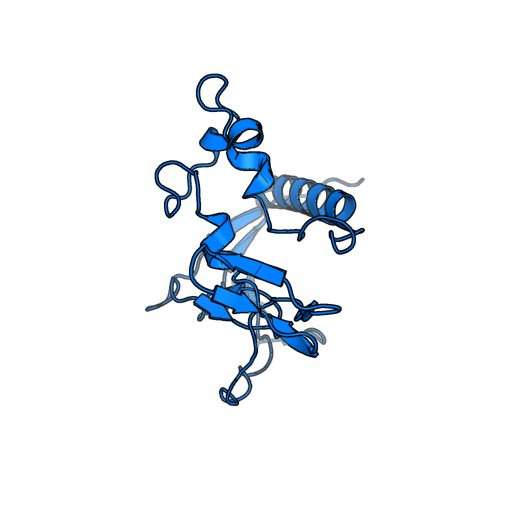 ? 17.823 0.097 4.362 1.00 88.50 94 SER A CA 1
ATOM 727 C C . SER A 1 94 ? 17.066 -0.498 3.170 1.00 88.50 94 SER A C 1
ATOM 729 O O . SER A 1 94 ? 17.656 -0.686 2.106 1.00 88.50 94 SER A O 1
ATOM 731 N N . CYS A 1 95 ? 15.748 -0.690 3.294 1.00 89.06 95 CYS A N 1
ATOM 732 C CA . CYS A 1 95 ? 14.885 -1.255 2.253 1.00 89.06 95 CYS A CA 1
ATOM 733 C C . CYS A 1 95 ? 14.006 -0.198 1.566 1.00 89.06 95 CYS A C 1
ATOM 735 O O . CYS A 1 95 ? 13.049 -0.535 0.870 1.00 89.06 95 CYS A O 1
ATOM 737 N N . LYS A 1 96 ? 14.340 1.095 1.693 1.00 86.56 96 LYS A N 1
ATOM 738 C CA . LYS A 1 96 ? 13.544 2.213 1.151 1.00 86.56 96 LYS A CA 1
ATOM 739 C C . LYS A 1 96 ? 13.177 2.055 -0.328 1.00 86.56 96 LYS A C 1
ATOM 741 O O . LYS A 1 96 ? 12.089 2.445 -0.739 1.00 86.56 96 LYS A O 1
ATOM 746 N N . ARG A 1 97 ? 14.091 1.512 -1.141 1.00 87.12 97 ARG A N 1
ATOM 747 C CA . ARG A 1 97 ? 13.878 1.306 -2.588 1.00 87.12 97 ARG A CA 1
ATOM 748 C C . ARG A 1 97 ? 12.838 0.229 -2.898 1.00 87.12 97 ARG A C 1
ATOM 750 O O . ARG A 1 97 ? 12.261 0.263 -3.978 1.00 87.12 97 ARG A O 1
ATOM 757 N N . ASN A 1 98 ? 12.601 -0.673 -1.953 1.00 88.75 98 ASN A N 1
ATOM 758 C CA . ASN A 1 98 ? 11.695 -1.804 -2.101 1.00 88.75 98 ASN A CA 1
ATOM 759 C C . ASN A 1 98 ? 10.306 -1.468 -1.537 1.00 88.75 98 ASN A C 1
ATOM 761 O O . ASN A 1 98 ? 9.354 -2.200 -1.753 1.00 88.75 98 ASN A O 1
ATOM 765 N N . PHE A 1 99 ? 10.129 -0.316 -0.884 1.00 87.62 99 PHE A N 1
ATOM 766 C CA . PHE A 1 99 ? 8.803 0.159 -0.498 1.00 87.62 99 PHE A CA 1
ATOM 767 C C . PHE A 1 99 ? 8.066 0.776 -1.702 1.00 87.62 99 PHE A C 1
ATOM 769 O O . PHE A 1 99 ? 8.129 1.983 -1.939 1.00 87.62 99 PHE A O 1
ATOM 776 N N . LEU A 1 100 ? 7.364 -0.061 -2.475 1.00 88.25 100 LEU A N 1
ATOM 777 C CA . LEU A 1 100 ? 6.737 0.315 -3.754 1.00 88.25 100 LEU A CA 1
ATOM 778 C C . LEU A 1 100 ? 5.212 0.512 -3.684 1.00 88.25 100 LEU A C 1
ATOM 780 O O . LEU A 1 100 ? 4.566 0.668 -4.720 1.00 88.25 100 LEU A O 1
ATOM 784 N N . ALA A 1 101 ? 4.627 0.571 -2.483 1.00 86.75 101 ALA A N 1
ATOM 785 C CA . ALA A 1 101 ? 3.178 0.714 -2.277 1.00 86.75 101 ALA A CA 1
ATOM 786 C C . ALA A 1 101 ? 2.562 1.960 -2.952 1.00 86.75 101 ALA A C 1
ATOM 788 O O . ALA A 1 101 ? 1.376 1.978 -3.270 1.00 86.75 101 ALA A O 1
ATOM 789 N N . PHE A 1 102 ? 3.370 2.998 -3.188 1.00 89.12 102 PHE A N 1
ATOM 790 C CA . PHE A 1 102 ? 2.965 4.237 -3.860 1.00 89.12 102 PHE A CA 1
ATOM 791 C C . PHE A 1 102 ? 3.662 4.432 -5.214 1.00 89.12 102 PHE A C 1
ATOM 793 O O . PHE A 1 102 ? 3.700 5.548 -5.731 1.00 89.12 102 PHE A O 1
ATOM 800 N N . GLY A 1 103 ? 4.223 3.368 -5.792 1.00 87.56 103 GLY A N 1
ATOM 801 C CA . GLY A 1 103 ? 5.065 3.451 -6.980 1.00 87.56 103 GLY A CA 1
ATOM 802 C C . GLY A 1 103 ? 6.422 4.097 -6.693 1.00 87.56 103 GLY A C 1
ATOM 803 O O . GLY A 1 103 ? 6.849 4.227 -5.547 1.00 87.56 103 GLY A O 1
ATOM 804 N N . SER A 1 104 ? 7.119 4.491 -7.755 1.00 85.50 104 SER A N 1
ATOM 805 C CA . SER A 1 104 ? 8.456 5.080 -7.679 1.00 85.50 104 SER A CA 1
ATOM 806 C C . SER A 1 104 ? 8.697 6.032 -8.854 1.00 85.50 104 SER A C 1
ATOM 808 O O . SER A 1 104 ? 8.049 5.924 -9.898 1.00 85.50 104 SER A O 1
ATOM 810 N N . SER A 1 105 ? 9.662 6.942 -8.700 1.00 85.88 105 SER A N 1
ATOM 811 C CA . SER A 1 105 ? 10.109 7.876 -9.745 1.00 85.88 105 SER A CA 1
ATOM 812 C C . SER A 1 105 ? 8.983 8.794 -10.267 1.00 85.88 105 SER A C 1
ATOM 814 O O . SER A 1 105 ? 8.098 9.192 -9.514 1.00 85.88 105 SER A O 1
ATOM 816 N N . ALA A 1 106 ? 9.015 9.162 -11.551 1.00 86.69 106 ALA A N 1
ATOM 817 C CA . ALA A 1 106 ? 8.085 10.093 -12.198 1.00 86.69 106 ALA A CA 1
ATOM 818 C C . ALA A 1 106 ? 6.603 9.669 -12.135 1.00 86.69 106 ALA A C 1
ATOM 820 O O . ALA A 1 106 ? 5.721 10.501 -12.330 1.00 86.69 106 ALA A O 1
ATOM 821 N N . HIS A 1 107 ? 6.331 8.393 -11.852 1.00 85.88 107 HIS A N 1
ATOM 822 C CA . HIS A 1 107 ? 4.982 7.843 -11.704 1.00 85.88 107 HIS A CA 1
ATOM 823 C C . HIS A 1 107 ? 4.635 7.505 -10.247 1.00 85.88 107 HIS A C 1
ATOM 825 O O . HIS A 1 107 ? 3.682 6.772 -9.991 1.00 85.88 107 HIS A O 1
ATOM 831 N N . GLN A 1 108 ? 5.397 8.025 -9.282 1.00 88.62 108 GLN A N 1
ATOM 832 C CA . GLN A 1 108 ? 5.048 7.918 -7.872 1.00 88.62 108 GLN A CA 1
ATOM 833 C C . GLN A 1 108 ? 3.721 8.639 -7.598 1.00 88.62 108 GLN A C 1
ATOM 835 O O . GLN A 1 108 ? 3.465 9.736 -8.099 1.00 88.62 108 GLN A O 1
ATOM 840 N N . CYS A 1 109 ? 2.872 8.020 -6.781 1.00 90.44 109 CYS A N 1
ATOM 841 C CA . CYS A 1 109 ? 1.566 8.547 -6.422 1.00 90.44 109 CYS A CA 1
ATOM 842 C C . CYS A 1 109 ? 1.697 9.930 -5.771 1.00 90.44 109 CYS A C 1
ATOM 844 O O . CYS A 1 109 ? 2.173 10.070 -4.641 1.00 90.44 109 CYS A O 1
ATOM 846 N N . VAL A 1 110 ? 1.185 10.955 -6.456 1.00 94.75 110 VAL A N 1
ATOM 847 C CA . VAL A 1 110 ? 1.141 12.340 -5.955 1.00 94.75 110 VAL A CA 1
ATOM 848 C C . VAL A 1 110 ? 0.333 12.470 -4.658 1.00 94.75 110 VAL A C 1
ATOM 850 O O . VAL A 1 110 ? 0.575 13.363 -3.850 1.00 94.75 110 VAL A O 1
ATOM 853 N N . GLY A 1 111 ? -0.599 11.541 -4.427 1.00 95.12 111 GLY A N 1
ATOM 854 C CA . GLY A 1 111 ? -1.435 11.468 -3.233 1.00 95.12 111 GLY A CA 1
ATOM 855 C C . GLY A 1 111 ? -0.799 10.748 -2.043 1.00 95.12 111 GLY A C 1
ATOM 856 O O . GLY A 1 111 ? -1.459 10.641 -1.016 1.00 95.12 111 GLY A O 1
ATOM 857 N N . GLN A 1 112 ? 0.449 10.264 -2.126 1.00 93.00 112 GLN A N 1
ATOM 858 C CA . GLN A 1 112 ? 1.061 9.446 -1.067 1.00 93.00 112 GLN A CA 1
ATOM 859 C C . GLN A 1 112 ? 0.965 10.090 0.322 1.00 93.00 112 GLN A C 1
ATOM 861 O O . GLN A 1 112 ? 0.534 9.451 1.278 1.00 93.00 112 GLN A O 1
ATOM 866 N N . ARG A 1 113 ? 1.352 11.366 0.444 1.00 94.56 113 ARG A N 1
ATOM 867 C CA . ARG A 1 113 ? 1.325 12.071 1.737 1.00 94.56 113 ARG A CA 1
ATOM 868 C C . ARG A 1 113 ? -0.096 12.223 2.271 1.00 94.56 113 ARG A C 1
ATOM 870 O O . ARG A 1 113 ? -0.322 12.049 3.462 1.00 94.56 113 ARG A O 1
ATOM 877 N N . TYR A 1 114 ? -1.045 12.520 1.386 1.00 96.94 114 TYR A N 1
ATOM 878 C CA . TYR A 1 114 ? -2.454 12.629 1.744 1.00 96.94 114 TYR A CA 1
ATOM 879 C C . TYR A 1 114 ? -3.006 11.284 2.232 1.00 96.94 114 TYR A C 1
ATOM 881 O O . TYR A 1 114 ? -3.583 11.222 3.314 1.00 96.94 114 TYR A O 1
ATOM 889 N N . ALA A 1 115 ? -2.761 10.205 1.485 1.00 95.38 115 ALA A N 1
ATOM 890 C CA . ALA A 1 115 ? -3.217 8.861 1.821 1.00 95.38 115 ALA A CA 1
ATOM 891 C C . ALA A 1 115 ? -2.638 8.370 3.155 1.00 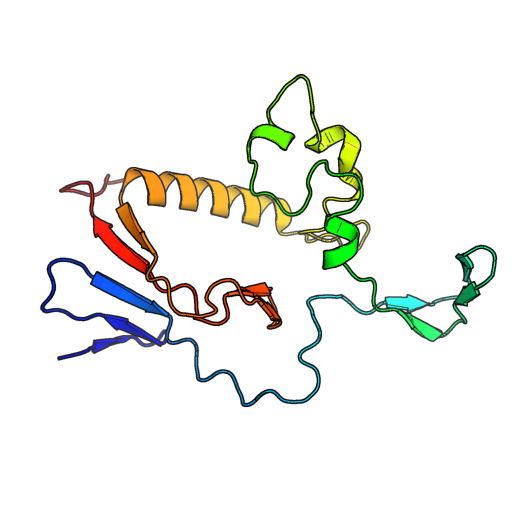95.38 115 ALA A C 1
ATOM 893 O O . ALA A 1 115 ? -3.384 7.865 3.989 1.00 95.38 115 ALA A O 1
ATOM 894 N N . LEU A 1 116 ? -1.334 8.566 3.390 1.00 94.06 116 LEU A N 1
ATOM 895 C CA . LEU A 1 116 ? -0.690 8.191 4.652 1.00 94.06 116 LEU A CA 1
ATOM 896 C C . LEU A 1 116 ? -1.266 8.970 5.838 1.00 94.06 116 LEU A C 1
ATOM 898 O O . LEU A 1 116 ? -1.628 8.362 6.841 1.00 94.06 116 LEU A O 1
ATOM 902 N N . ASN A 1 117 ? -1.417 10.291 5.715 1.00 96.25 117 ASN A N 1
ATOM 903 C CA . ASN A 1 117 ? -2.008 11.102 6.780 1.00 96.25 117 ASN A CA 1
ATOM 904 C C . ASN A 1 117 ? -3.454 10.685 7.066 1.00 96.25 117 ASN A C 1
ATOM 906 O O . ASN A 1 117 ? -3.837 10.542 8.225 1.00 96.25 117 ASN A O 1
ATOM 910 N N . HIS A 1 118 ? -4.248 10.452 6.019 1.00 96.94 118 HIS A N 1
ATOM 911 C CA . HIS A 1 118 ? -5.629 10.013 6.168 1.00 96.94 118 HIS A CA 1
ATOM 912 C C . HIS A 1 118 ? -5.711 8.639 6.841 1.00 96.94 118 HIS A C 1
ATOM 914 O O . HIS A 1 118 ? -6.517 8.456 7.747 1.00 96.94 118 HIS A O 1
ATOM 920 N N . LEU A 1 119 ? -4.842 7.698 6.458 1.00 95.69 119 LEU A N 1
ATOM 921 C CA . LEU A 1 119 ? -4.790 6.366 7.053 1.00 95.69 119 LEU A CA 1
ATOM 922 C C . LEU A 1 119 ? -4.382 6.424 8.528 1.00 95.69 119 LEU A C 1
ATOM 924 O O . LEU A 1 119 ? -5.018 5.777 9.351 1.00 95.69 119 LEU A O 1
ATOM 928 N N . VAL A 1 120 ? -3.370 7.220 8.882 1.00 95.06 120 VAL A N 1
ATOM 929 C CA . VAL A 1 120 ? -2.936 7.393 10.279 1.00 95.06 120 VAL A CA 1
ATOM 930 C C . VAL A 1 120 ? -4.056 7.989 11.131 1.00 95.06 120 VAL A C 1
ATOM 932 O O . VAL A 1 120 ? -4.348 7.460 12.202 1.00 95.06 120 VAL A O 1
ATOM 935 N N . LEU A 1 121 ? -4.722 9.042 10.649 1.00 96.25 121 LEU A N 1
ATOM 936 C CA . LEU A 1 121 ? -5.844 9.664 11.358 1.00 96.25 121 LEU A CA 1
ATOM 937 C C . LEU A 1 121 ? -7.033 8.708 11.490 1.00 96.25 121 LEU A C 1
ATOM 939 O O . LEU A 1 121 ? -7.601 8.579 12.574 1.00 96.25 121 LEU A O 1
ATOM 943 N N . PHE A 1 122 ? -7.381 8.008 10.409 1.00 95.75 122 PHE A N 1
ATOM 944 C CA . PHE A 1 122 ? -8.430 6.996 10.422 1.00 95.75 122 PHE A CA 1
ATOM 945 C C . PHE A 1 122 ? -8.114 5.894 11.432 1.00 95.75 122 PHE A C 1
ATOM 947 O O . PHE A 1 122 ? -8.959 5.593 12.267 1.00 95.75 122 PHE A O 1
ATOM 954 N N . MET A 1 123 ? -6.902 5.331 11.404 1.00 94.75 123 MET A N 1
ATOM 955 C CA . MET A 1 123 ? -6.487 4.285 12.338 1.00 94.75 123 MET A CA 1
ATOM 956 C C . MET A 1 123 ? -6.538 4.780 13.780 1.00 94.75 123 MET A C 1
ATOM 958 O O . MET A 1 123 ? -7.115 4.090 14.611 1.00 94.75 123 MET A O 1
ATOM 962 N N . ALA A 1 124 ? -6.009 5.973 14.071 1.00 94.06 124 ALA A N 1
ATOM 963 C CA . ALA A 1 124 ? -6.041 6.557 15.410 1.00 94.06 124 ALA A CA 1
ATOM 964 C C . ALA A 1 124 ? -7.480 6.698 15.932 1.00 94.06 124 ALA A C 1
ATOM 966 O O . ALA A 1 124 ? -7.799 6.213 17.015 1.00 94.06 124 ALA A O 1
ATOM 967 N N . LEU A 1 125 ? -8.382 7.281 15.137 1.00 92.62 125 LEU A N 1
ATOM 968 C CA . LEU A 1 125 ? -9.790 7.418 15.514 1.00 92.62 125 LEU A CA 1
ATOM 969 C C . LEU A 1 125 ? -10.481 6.057 15.652 1.00 92.62 125 LEU A C 1
ATOM 971 O O . LEU A 1 125 ? -11.195 5.825 16.627 1.00 92.62 125 LEU A O 1
ATOM 975 N N . PHE A 1 126 ? -10.256 5.149 14.703 1.00 92.56 126 PHE A N 1
ATOM 976 C CA . PHE A 1 126 ? -10.875 3.830 14.674 1.00 92.56 126 PHE A CA 1
ATOM 977 C C . PHE A 1 126 ? -10.492 3.014 15.911 1.00 92.56 126 PHE A C 1
ATOM 979 O O . PHE A 1 126 ? -11.375 2.539 16.622 1.00 92.56 126 PHE A O 1
ATOM 986 N N . VAL A 1 127 ? -9.198 2.920 16.236 1.00 92.06 127 VAL A N 1
ATOM 987 C CA . VAL A 1 127 ? -8.736 2.142 17.396 1.00 92.06 127 VAL A CA 1
ATOM 988 C C . VAL A 1 127 ? -9.045 2.814 18.729 1.00 92.06 127 VAL A C 1
ATOM 990 O O . VAL A 1 127 ? -9.142 2.107 19.729 1.00 92.06 127 VAL A O 1
ATOM 993 N N . SER A 1 128 ? -9.208 4.141 18.785 1.00 91.00 128 SER A N 1
ATOM 994 C CA . SER A 1 128 ? -9.590 4.848 20.015 1.00 91.00 128 SER A CA 1
ATOM 995 C C . SER A 1 128 ? -11.088 4.755 20.314 1.00 91.00 128 SER A C 1
ATOM 997 O O . SER A 1 128 ? -11.464 4.629 21.480 1.00 91.00 128 SER A O 1
ATOM 999 N N . LEU A 1 129 ? -11.941 4.806 19.286 1.00 90.50 129 LEU A N 1
ATOM 1000 C CA . LEU A 1 129 ? -13.391 4.975 19.441 1.00 90.50 129 LEU A CA 1
ATOM 1001 C C . LEU A 1 129 ? -14.196 3.687 19.236 1.00 90.50 129 LEU A C 1
ATOM 1003 O O . LEU A 1 129 ? -15.360 3.632 19.648 1.00 90.50 129 LEU A O 1
ATOM 1007 N N . VAL A 1 130 ? -13.616 2.663 18.605 1.00 90.12 130 VAL A N 1
ATOM 1008 C CA . VAL A 1 130 ? -14.332 1.455 18.181 1.00 90.12 130 VAL A CA 1
ATOM 1009 C C . VAL A 1 130 ? -13.637 0.198 18.702 1.00 90.12 130 VAL A C 1
ATOM 1011 O O . VAL A 1 130 ? -12.443 -0.015 18.505 1.00 90.12 130 VAL A O 1
ATOM 1014 N N . ASP A 1 131 ? -14.414 -0.671 19.342 1.00 89.56 131 ASP A N 1
ATOM 1015 C CA . ASP A 1 131 ? -14.072 -2.076 19.519 1.00 89.56 131 ASP A CA 1
ATOM 1016 C C . ASP A 1 131 ? -14.488 -2.833 18.262 1.00 89.56 131 ASP A C 1
ATOM 1018 O O . ASP A 1 131 ? -15.646 -2.770 17.838 1.00 89.56 131 ASP A O 1
ATOM 1022 N N . PHE A 1 132 ? -13.553 -3.560 17.659 1.00 89.44 132 PHE A N 1
ATOM 1023 C CA . PHE A 1 132 ? -13.813 -4.303 16.436 1.00 89.44 132 PHE A CA 1
ATOM 1024 C C . PHE A 1 132 ? -13.380 -5.761 16.555 1.00 89.44 132 PHE A C 1
ATOM 1026 O O . PHE A 1 132 ? -12.402 -6.096 17.222 1.00 89.44 132 PHE A O 1
ATOM 1033 N N . ARG A 1 133 ? -14.117 -6.646 15.880 1.00 91.06 133 ARG A N 1
ATOM 1034 C CA . ARG A 1 133 ? -13.781 -8.067 15.748 1.00 91.06 133 ARG A CA 1
ATOM 1035 C C . ARG A 1 133 ? -13.914 -8.487 14.294 1.00 91.06 133 ARG A C 1
ATOM 1037 O O . ARG A 1 133 ? -14.963 -8.288 13.686 1.00 91.06 133 ARG A O 1
ATOM 1044 N N . ARG A 1 134 ? -12.870 -9.104 13.747 1.00 88.50 134 ARG A N 1
ATOM 1045 C CA . ARG A 1 134 ? -12.882 -9.662 12.392 1.00 88.50 134 ARG A CA 1
ATOM 1046 C C . ARG A 1 134 ? -13.762 -10.913 12.317 1.00 88.50 134 ARG A C 1
ATOM 1048 O O . ARG A 1 134 ? -13.608 -11.814 13.140 1.00 88.50 134 ARG A O 1
ATOM 1055 N N . ASP A 1 135 ? -14.643 -10.979 11.320 1.00 88.38 135 ASP A N 1
ATOM 1056 C CA . ASP A 1 135 ? -15.421 -12.181 10.999 1.00 88.38 135 ASP A CA 1
ATOM 1057 C C . ASP A 1 135 ? -14.626 -13.116 10.076 1.00 88.38 135 ASP A C 1
ATOM 1059 O O . ASP A 1 135 ? -14.681 -12.993 8.853 1.00 88.38 135 ASP A O 1
ATOM 1063 N N . LYS A 1 136 ? -13.806 -14.000 10.649 1.00 88.62 136 LYS A N 1
ATOM 1064 C CA . LYS A 1 136 ? -12.938 -14.884 9.858 1.00 88.62 136 LYS A CA 1
ATOM 1065 C C . LYS A 1 136 ? -13.746 -16.022 9.235 1.00 88.62 136 LYS A C 1
ATOM 1067 O O . LYS A 1 136 ? -14.317 -16.843 9.950 1.00 88.62 136 LYS A O 1
ATOM 1072 N N . THR A 1 137 ? -13.735 -16.098 7.909 1.00 89.00 137 THR A N 1
ATOM 1073 C CA . THR A 1 137 ? -14.316 -17.210 7.145 1.00 89.00 137 THR A CA 1
ATOM 1074 C C . THR A 1 137 ? -13.222 -18.132 6.594 1.00 89.00 137 THR A C 1
ATOM 1076 O O . THR A 1 137 ? -12.035 -17.803 6.627 1.00 89.00 137 THR A O 1
ATOM 1079 N N . LYS A 1 138 ? -13.589 -19.323 6.104 1.00 90.00 138 LYS A N 1
ATOM 1080 C CA . LYS A 1 138 ? -12.620 -20.239 5.482 1.00 90.00 138 LYS A CA 1
ATOM 1081 C C . LYS A 1 138 ? -12.046 -19.593 4.213 1.00 90.00 138 LYS A C 1
ATOM 1083 O O . LYS A 1 138 ? -12.810 -19.241 3.321 1.00 90.00 138 LYS A O 1
ATOM 1088 N N . GLY A 1 139 ? -10.719 -19.484 4.133 1.00 85.38 139 GLY A N 1
ATOM 1089 C CA . GLY A 1 139 ? -10.034 -18.823 3.015 1.00 85.38 139 GLY A CA 1
ATOM 1090 C C . GLY A 1 139 ? -9.977 -17.296 3.134 1.00 85.38 139 GLY A C 1
ATOM 1091 O O . GLY A 1 139 ? -9.746 -16.627 2.134 1.00 85.38 139 GLY A O 1
ATOM 1092 N N . CYS A 1 140 ? -10.180 -16.726 4.331 1.00 84.00 140 CYS A N 1
ATOM 1093 C CA . CYS A 1 140 ? -10.100 -15.276 4.545 1.00 84.00 140 CYS A CA 1
ATOM 1094 C C . CYS A 1 140 ? -8.723 -14.666 4.248 1.00 84.00 140 CYS A C 1
ATOM 1096 O O . CYS A 1 140 ? -8.642 -13.467 3.996 1.00 84.00 140 CYS A O 1
ATOM 1098 N N . ASP A 1 141 ? -7.667 -15.480 4.270 1.00 85.56 141 ASP A N 1
ATOM 1099 C CA . ASP A 1 141 ? -6.292 -15.052 3.992 1.00 85.56 141 ASP A CA 1
ATOM 1100 C C . ASP A 1 141 ? -5.934 -15.181 2.497 1.00 85.56 141 ASP A C 1
ATOM 1102 O O . ASP A 1 141 ? -4.863 -14.756 2.072 1.00 85.56 141 ASP A O 1
ATOM 1106 N N . GLU A 1 142 ? -6.833 -15.737 1.672 1.00 87.81 142 GLU A N 1
ATOM 1107 C CA . GLU A 1 142 ? -6.654 -15.758 0.221 1.00 87.81 142 GLU A CA 1
ATOM 1108 C C . GLU A 1 142 ? -6.841 -14.346 -0.346 1.00 87.81 142 GLU A C 1
ATOM 1110 O O . GLU A 1 142 ? -7.836 -13.667 -0.072 1.00 87.81 142 GLU A O 1
ATOM 1115 N N . LEU A 1 143 ? -5.887 -13.908 -1.164 1.00 84.44 143 LEU A N 1
ATOM 1116 C CA . LEU A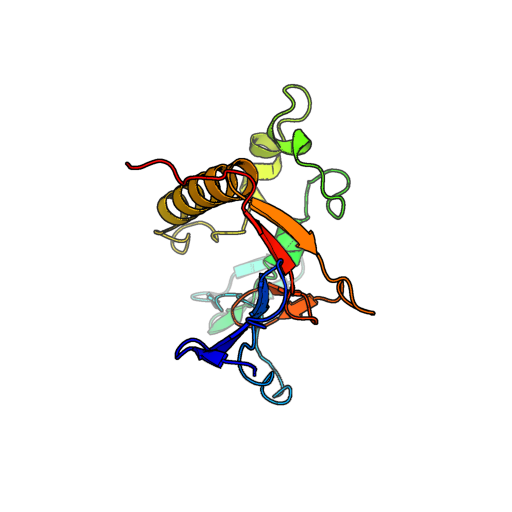 1 143 ? -5.904 -12.589 -1.784 1.00 84.44 143 LEU A CA 1
ATOM 1117 C C . LEU A 1 143 ? -6.651 -12.624 -3.118 1.00 84.44 143 LEU A C 1
ATOM 1119 O O . LEU A 1 143 ? -6.514 -13.559 -3.908 1.00 84.44 143 LEU A O 1
ATOM 1123 N N . VAL A 1 144 ? -7.404 -11.564 -3.394 1.00 85.06 144 VAL A N 1
ATOM 1124 C CA . VAL A 1 144 ? -7.973 -11.282 -4.713 1.00 85.06 144 VAL A CA 1
ATOM 1125 C C . VAL A 1 144 ? -7.394 -9.984 -5.260 1.00 85.06 144 VAL A C 1
ATOM 1127 O O . VAL A 1 144 ? -7.267 -8.984 -4.549 1.00 85.06 144 VAL A O 1
ATOM 1130 N N . TYR A 1 145 ? -7.042 -10.011 -6.543 1.00 78.62 145 TYR A N 1
ATOM 1131 C CA . TYR A 1 145 ? -6.547 -8.850 -7.272 1.00 78.62 145 TYR A CA 1
ATOM 1132 C C . TYR A 1 145 ? -7.725 -8.166 -7.968 1.00 78.62 145 TYR A C 1
ATOM 1134 O O . TYR A 1 145 ? -8.249 -8.656 -8.967 1.00 78.62 145 TYR A O 1
ATOM 1142 N N . ILE A 1 146 ? -8.157 -7.045 -7.399 1.00 73.00 146 ILE A N 1
ATOM 1143 C CA . ILE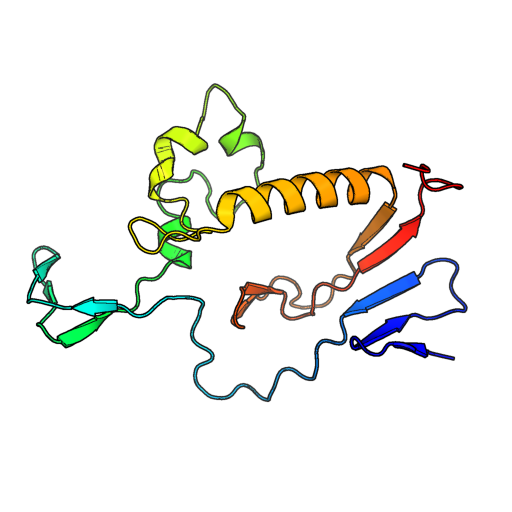 A 1 146 ? -9.049 -6.065 -8.032 1.00 73.00 146 ILE A CA 1
ATOM 1144 C C . ILE A 1 146 ? -8.185 -4.824 -8.379 1.00 73.00 146 ILE A C 1
ATOM 1146 O O . ILE A 1 146 ? -6.961 -4.971 -8.454 1.00 73.00 146 ILE A O 1
ATOM 1150 N N . PRO A 1 147 ? -8.704 -3.592 -8.582 1.00 71.81 147 PRO A N 1
ATOM 1151 C CA . PRO A 1 147 ? -7.824 -2.417 -8.681 1.00 71.81 147 PRO A CA 1
ATOM 1152 C C . PRO A 1 147 ? -6.879 -2.244 -7.474 1.00 71.81 147 PRO A C 1
ATOM 1154 O O . PRO A 1 147 ? -5.871 -1.552 -7.566 1.00 71.81 147 PRO A O 1
ATOM 1157 N N . THR A 1 148 ? -7.186 -2.889 -6.347 1.00 77.81 148 THR A N 1
ATOM 1158 C CA . THR A 1 148 ? -6.332 -3.059 -5.168 1.00 77.81 148 THR A CA 1
ATOM 1159 C C . THR A 1 148 ? -6.263 -4.538 -4.767 1.00 77.81 148 THR A C 1
ATOM 1161 O O . THR A 1 148 ? -7.038 -5.364 -5.245 1.00 77.81 148 THR A O 1
ATOM 1164 N N . ILE A 1 149 ? -5.329 -4.898 -3.887 1.00 84.00 149 ILE A N 1
ATOM 1165 C CA . ILE A 1 149 ? -5.283 -6.239 -3.286 1.00 84.00 149 ILE A CA 1
ATOM 1166 C C . ILE A 1 149 ? -6.256 -6.257 -2.104 1.00 84.00 149 ILE A C 1
ATOM 1168 O O . ILE A 1 149 ? -6.176 -5.387 -1.235 1.00 84.00 149 ILE A O 1
ATOM 1172 N N . ALA A 1 150 ? -7.167 -7.229 -2.066 1.00 86.06 150 ALA A N 1
ATOM 1173 C CA . ALA A 1 150 ? -8.156 -7.361 -0.999 1.00 86.06 150 ALA A CA 1
ATOM 1174 C C . ALA A 1 150 ? -8.295 -8.820 -0.523 1.00 86.06 150 ALA A C 1
ATOM 1176 O O . ALA A 1 150 ? -8.021 -9.740 -1.295 1.00 86.06 150 ALA A O 1
ATOM 1177 N N . PRO A 1 151 ? -8.744 -9.059 0.723 1.00 88.38 151 PRO A N 1
ATOM 1178 C CA . PRO A 1 151 ? -9.125 -10.394 1.178 1.00 88.38 151 PRO A CA 1
ATOM 1179 C C . PRO A 1 151 ? -10.321 -10.928 0.389 1.00 88.38 151 PRO A C 1
ATOM 1181 O O . PRO A 1 151 ? -11.305 -10.213 0.177 1.00 88.38 151 PRO A O 1
ATOM 1184 N N . LYS A 1 152 ? -10.271 -12.203 0.003 1.00 86.25 152 LYS A N 1
ATOM 1185 C CA . LYS A 1 152 ? -11.315 -12.871 -0.787 1.00 86.25 152 LYS A CA 1
ATOM 1186 C C . LYS A 1 152 ? -12.697 -12.841 -0.136 1.00 86.25 152 LYS A C 1
ATOM 1188 O O . LYS A 1 152 ? -13.706 -12.829 -0.833 1.00 86.25 152 LYS A O 1
ATOM 1193 N N . ASP A 1 153 ? -12.756 -12.821 1.191 1.00 85.38 153 ASP A N 1
ATOM 1194 C CA . ASP A 1 153 ? -14.007 -12.813 1.951 1.00 85.38 153 ASP A CA 1
ATOM 1195 C C . ASP A 1 153 ? -14.541 -11.402 2.268 1.00 85.38 153 ASP A C 1
ATOM 1197 O O . ASP A 1 153 ? -15.455 -11.243 3.082 1.00 85.38 153 ASP A O 1
ATOM 1201 N N . GLY A 1 154 ? -13.966 -10.366 1.648 1.00 83.19 154 GLY A N 1
ATOM 1202 C CA . GLY A 1 154 ? -14.441 -8.986 1.754 1.00 83.19 154 GLY A CA 1
ATOM 1203 C C . GLY A 1 154 ? -14.149 -8.306 3.092 1.00 83.19 154 GLY A C 1
ATOM 1204 O O . GLY A 1 154 ? -14.660 -7.218 3.344 1.00 83.19 154 GLY A O 1
ATOM 1205 N N . CYS A 1 155 ? -13.334 -8.914 3.959 1.00 87.62 155 CYS A N 1
ATOM 1206 C CA . CYS A 1 155 ? -12.881 -8.312 5.212 1.00 87.62 155 CYS A CA 1
ATOM 1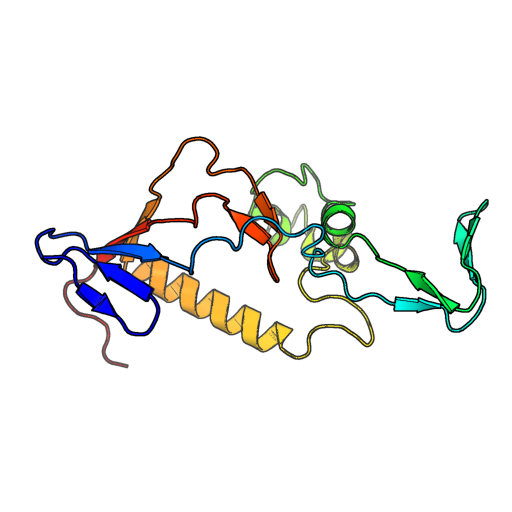207 C C . CYS A 1 155 ? -14.005 -7.855 6.175 1.00 87.62 155 CYS A C 1
ATOM 1209 O O . CYS A 1 155 ? -13.904 -6.809 6.814 1.00 87.62 155 CYS A O 1
ATOM 1211 N N . ALA A 1 156 ? -15.093 -8.623 6.305 1.00 87.56 156 ALA A N 1
ATOM 1212 C CA . ALA A 1 156 ? -16.207 -8.269 7.191 1.00 87.56 156 ALA A CA 1
ATOM 1213 C C . ALA A 1 156 ? -15.784 -8.117 8.670 1.00 87.56 156 ALA A C 1
ATOM 1215 O O . ALA A 1 156 ? -15.061 -8.959 9.220 1.00 87.56 156 ALA A O 1
ATOM 1216 N N . VAL A 1 157 ? -16.276 -7.059 9.325 1.00 87.19 157 VAL A N 1
ATOM 1217 C CA . VAL A 1 157 ? -15.956 -6.712 10.719 1.00 87.19 157 VAL A CA 1
ATOM 1218 C C . VAL A 1 157 ? -17.216 -6.400 11.531 1.00 87.19 157 VAL A C 1
ATOM 1220 O O . VAL A 1 157 ? -18.151 -5.739 11.076 1.00 87.19 157 VAL A O 1
ATOM 1223 N N . PHE A 1 158 ? -17.225 -6.862 12.777 1.00 88.12 158 PHE A N 1
ATOM 1224 C CA . PHE A 1 158 ? -18.191 -6.457 13.792 1.00 88.12 158 PHE A CA 1
ATOM 1225 C C . PHE A 1 158 ? -17.668 -5.218 14.493 1.00 88.12 158 PHE A C 1
ATOM 1227 O O . PHE A 1 158 ? -16.544 -5.253 14.993 1.00 88.12 158 PHE A O 1
ATOM 1234 N N . LEU A 1 159 ? -18.478 -4.162 14.567 1.00 89.94 159 LEU A N 1
ATOM 1235 C CA . LEU A 1 159 ? -18.100 -2.921 15.233 1.00 89.94 159 LEU A CA 1
ATOM 1236 C C . LEU A 1 159 ? -19.006 -2.664 16.437 1.00 89.94 159 LEU A C 1
ATOM 1238 O O . LEU A 1 159 ? -20.232 -2.812 16.377 1.00 89.94 159 LEU A O 1
ATOM 1242 N N . LYS A 1 160 ? -18.390 -2.229 17.532 1.00 87.00 160 LYS A N 1
ATOM 1243 C CA . LYS A 1 160 ? -19.054 -1.731 18.730 1.00 87.00 160 LYS A CA 1
ATOM 1244 C C . LYS A 1 160 ? -18.386 -0.424 19.133 1.00 87.00 160 LYS A C 1
ATOM 1246 O O . LYS A 1 160 ? -17.169 -0.344 19.231 1.00 87.00 160 LYS A O 1
ATOM 1251 N N . GLN A 1 161 ? -19.178 0.612 19.372 1.00 86.88 161 GLN A N 1
ATOM 1252 C CA . GLN A 1 161 ? -18.640 1.875 19.867 1.00 86.88 161 GLN A CA 1
ATOM 1253 C C . GLN A 1 161 ? -18.087 1.674 21.287 1.00 86.88 161 GLN A C 1
ATOM 1255 O O . GLN A 1 161 ? -18.787 1.134 22.146 1.00 86.88 161 GLN A O 1
ATOM 1260 N N . ARG A 1 162 ? -16.841 2.097 21.526 1.00 84.81 162 ARG A N 1
ATOM 1261 C CA . ARG A 1 162 ? -16.185 1.995 22.837 1.00 84.81 162 ARG A CA 1
ATOM 1262 C C . ARG A 1 162 ? -16.631 3.112 23.777 1.00 84.81 162 ARG A C 1
ATOM 1264 O O . ARG A 1 162 ? -16.891 2.879 24.954 1.00 84.81 162 ARG A O 1
ATOM 1271 N N . CYS A 1 163 ? -16.727 4.333 23.257 1.00 79.00 163 CYS A N 1
ATOM 1272 C CA . CYS A 1 163 ? -17.113 5.513 24.028 1.00 79.00 163 CYS A CA 1
ATOM 1273 C C . CYS A 1 163 ? -18.634 5.708 23.997 1.00 79.00 163 CYS A C 1
ATOM 1275 O O . CYS A 1 163 ? -19.264 5.478 22.975 1.00 79.00 163 CYS A O 1
ATOM 1277 N N . THR A 1 164 ? -19.252 6.193 25.072 1.00 70.56 164 THR A N 1
ATOM 1278 C CA . THR A 1 164 ? -20.701 6.487 25.096 1.00 70.56 164 THR A CA 1
ATOM 1279 C C . THR A 1 164 ? -21.075 7.755 24.321 1.00 70.56 164 THR A C 1
ATOM 1281 O O . THR A 1 164 ? -22.204 7.875 23.850 1.00 70.56 164 THR A O 1
ATOM 1284 N N . LYS A 1 165 ? -20.129 8.686 24.146 1.00 75.06 165 LYS A N 1
ATOM 1285 C CA . LYS A 1 165 ? -20.253 9.892 23.317 1.00 75.06 165 LYS A CA 1
ATOM 1286 C C . LYS A 1 165 ? -19.017 10.037 22.435 1.00 75.06 165 LYS A C 1
ATOM 1288 O O . LYS A 1 165 ? -17.906 9.781 22.897 1.00 75.06 165 LYS A O 1
ATOM 1293 N N . LEU A 1 166 ? -19.219 10.436 21.182 1.00 74.50 166 LEU A N 1
ATOM 1294 C CA . LEU A 1 166 ? -18.121 10.819 20.298 1.00 74.50 166 LEU A CA 1
ATOM 1295 C C . LEU A 1 166 ? -17.589 12.199 20.716 1.00 74.50 166 LEU A C 1
ATOM 1297 O O . LEU A 1 166 ? -18.384 13.026 21.176 1.00 74.50 166 LEU A O 1
ATOM 1301 N N . PRO A 1 167 ? -16.280 12.463 20.575 1.00 72.75 167 PRO A N 1
ATOM 1302 C CA . PRO A 1 167 ? -15.747 13.798 20.800 1.00 72.75 167 PRO A CA 1
ATOM 1303 C C . PRO A 1 167 ? -16.397 14.778 19.814 1.00 72.75 167 PRO A C 1
ATOM 1305 O O . PRO A 1 167 ? -16.464 14.497 18.618 1.00 72.75 167 PRO A O 1
ATOM 1308 N N . SER A 1 168 ? -16.891 15.911 20.310 1.00 72.19 168 SER A N 1
ATOM 1309 C CA . SER A 1 168 ? -17.276 17.035 19.457 1.00 72.19 168 SER A CA 1
ATOM 1310 C C . SER A 1 168 ? -16.008 17.812 19.118 1.00 72.19 168 SER A C 1
ATOM 1312 O O . SER A 1 168 ? -15.421 18.422 20.015 1.00 72.19 168 SER A O 1
ATOM 1314 N N . PHE A 1 169 ? -15.570 17.734 17.867 1.00 62.19 169 PHE A N 1
ATOM 1315 C CA . PHE A 1 169 ? -14.513 18.587 17.329 1.00 62.19 169 PHE A CA 1
ATOM 1316 C C . PHE A 1 169 ? -15.131 19.783 16.609 1.00 62.19 169 PHE A C 1
ATOM 1318 O O . PHE A 1 169 ? -16.203 19.588 15.989 1.00 62.19 169 PHE A O 1
#

InterPro domains:
  IPR001128 Cytochrome P450 [PF00067] (35-132)
  IPR036396 Cytochrome P450 superfamily [G3DSA:1.10.630.10] (32-165)
  IPR036396 Cytochrome P450 superfamily [SSF48264] (37-159)

Organism: NCBI:txid38414

Secondary structure (DSSP, 8-state):
-EEE-TTSEEEETTSSSEEEEE---------S----S---EE-SS-EE-SSS-EEPTT-EE---HHHHHHTT-SSTTS--GGGTT-TTT-HHHHTGGG--TT--GGGS-TTHHHHHHHHHHHHHHHHHHEEEEE---TTTT-EEESSSEEETTTT-EEEEESSSS----

Radius of gyration: 20.89 Å; chains: 1; bounding box: 58×39×53 Å

pLDDT: mean 78.1, std 19.72, range [33.47, 97.31]

Sequence (169 aa):
MDVADAAGWAYNTTSPSKIFRWQGGAAAPAGPHVAPPVVPHIAGEAFRLTEWYTVPKGATVFPSLYESSFQGFQDPEAFDPDRFFSEARREDVSCKRNFLAFGSSAHQCVGQRYALNHLVLFMALFVSLVDFRRDKTKGCDELVYIPTIAPKDGCAVFLKQRCTKLPSF

Foldseek 3Di:
DWDADPQGWTFDPPDLWTWTFRPPDDPPPDDPDPDFLFDWDAACAWAAPDPPDIDHHRDTDGDDLPVLLQPPQDVSVDDDPCCCVPPVRNCCPVVVVSNQPQHDDPNGNPCPVVVVVVVVVCVVCPVVFKDKDWPDDVQQVPWDGHHHIHGPSRGIMIIHTPDPDDDDD